Protein AF-A0A357N406-F1 (afdb_monomer)

Solvent-accessible surface area (backbone atoms only — not comparable to full-atom values): 4485 Å² total; per-residue (Å²): 128,88,56,91,62,79,87,34,70,82,58,45,56,62,52,53,51,51,37,34,75,69,62,26,29,45,74,51,75,42,85,44,99,86,58,75,68,43,78,47,76,44,77,39,73,64,24,52,55,51,51,52,53,51,51,51,53,49,49,56,52,48,53,55,50,49,51,64,73,74,45,80,85,127

Radius of gyration: 18.34 Å; Cα contacts (8 Å, |Δi|>4): 47; chains: 1; bounding box: 45×17×52 Å

Structure (mmCIF, N/CA/C/O backbone):
data_AF-A0A357N406-F1
#
_entry.id   AF-A0A357N406-F1
#
loop_
_atom_site.group_PDB
_atom_site.id
_atom_site.type_symbol
_atom_site.label_atom_id
_atom_site.label_alt_id
_atom_site.label_comp_id
_atom_site.label_asym_id
_atom_site.label_entity_id
_atom_site.label_seq_id
_atom_site.pdbx_PDB_ins_code
_atom_site.Cartn_x
_atom_site.Cartn_y
_atom_site.Cartn_z
_atom_site.occupancy
_atom_site.B_iso_or_equiv
_atom_site.auth_seq_id
_atom_site.auth_comp_id
_atom_site.auth_asym_id
_atom_site.auth_atom_id
_atom_site.pdbx_PDB_model_num
ATOM 1 N N . GLY A 1 1 ? 12.352 12.218 15.453 1.00 41.53 1 GLY A N 1
ATOM 2 C CA . GLY A 1 1 ? 12.055 10.781 15.552 1.00 41.53 1 GLY A CA 1
ATOM 3 C C . GLY A 1 1 ? 12.326 10.174 14.205 1.00 41.53 1 GLY A C 1
ATOM 4 O O . GLY A 1 1 ? 11.656 10.554 13.253 1.00 41.53 1 GLY A O 1
ATOM 5 N N . GLU A 1 2 ? 13.357 9.341 14.099 1.00 42.62 2 GLU A N 1
ATOM 6 C CA . GLU A 1 2 ? 13.630 8.585 12.878 1.00 42.62 2 GLU A CA 1
ATOM 7 C C . GLU A 1 2 ? 12.383 7.768 12.537 1.00 42.62 2 GLU A C 1
ATOM 9 O O . GLU A 1 2 ? 11.958 6.906 13.304 1.00 42.62 2 GLU A O 1
ATOM 14 N N . GLY A 1 3 ? 11.721 8.125 11.436 1.00 51.94 3 GLY A N 1
ATOM 15 C CA . GLY A 1 3 ? 10.492 7.462 11.029 1.00 51.94 3 GLY A CA 1
ATOM 16 C C . GLY A 1 3 ? 10.739 5.969 10.823 1.00 51.94 3 GLY A C 1
ATOM 17 O O . GLY A 1 3 ? 11.802 5.574 10.348 1.00 51.94 3 GLY A O 1
ATOM 18 N N . VAL A 1 4 ? 9.716 5.159 11.107 1.00 58.06 4 VAL A N 1
ATOM 19 C CA . VAL A 1 4 ? 9.607 3.690 10.919 1.00 58.06 4 VAL A CA 1
ATOM 20 C C . VAL A 1 4 ? 10.163 3.160 9.575 1.00 58.06 4 VAL A C 1
ATOM 22 O O . VAL A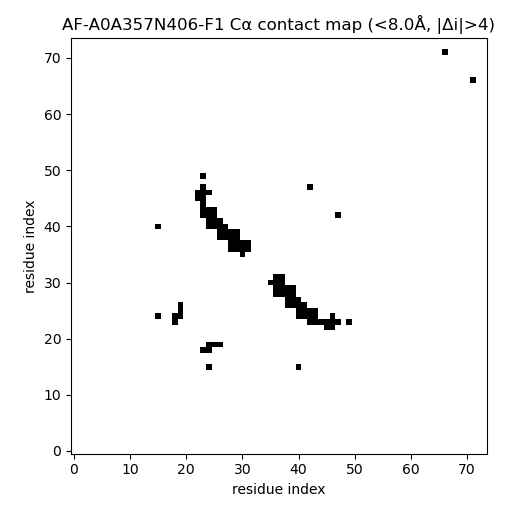 1 4 ? 10.380 1.961 9.403 1.00 58.06 4 VAL A O 1
ATOM 25 N N . LEU A 1 5 ? 10.425 4.048 8.618 1.00 54.31 5 LEU A N 1
ATOM 26 C CA . LEU A 1 5 ? 10.949 3.779 7.285 1.00 54.31 5 LEU A CA 1
ATOM 27 C C . LEU A 1 5 ? 12.489 3.728 7.197 1.00 54.31 5 LEU A C 1
ATOM 29 O O . LEU A 1 5 ? 12.996 3.158 6.232 1.00 54.31 5 LEU A O 1
ATOM 33 N N . SER A 1 6 ? 13.235 4.260 8.178 1.00 53.69 6 SER A N 1
ATOM 34 C CA . SER A 1 6 ? 14.711 4.349 8.122 1.00 53.69 6 SER A CA 1
ATOM 35 C C . SER A 1 6 ? 15.391 2.969 8.023 1.00 53.69 6 SER A C 1
ATOM 37 O O . SER A 1 6 ? 16.378 2.804 7.314 1.00 53.69 6 SER A O 1
ATOM 39 N N . GLY A 1 7 ? 14.798 1.930 8.627 1.00 55.22 7 GLY A N 1
ATOM 40 C CA . GLY A 1 7 ? 15.328 0.557 8.606 1.00 55.22 7 GLY A CA 1
ATOM 41 C C . GLY A 1 7 ? 14.832 -0.353 7.469 1.00 55.22 7 GLY A C 1
ATOM 42 O O . GLY A 1 7 ? 15.163 -1.535 7.469 1.00 55.22 7 GLY A O 1
ATOM 43 N N . LYS A 1 8 ? 14.001 0.134 6.529 1.00 59.22 8 LYS A N 1
ATOM 44 C CA . LYS A 1 8 ? 13.205 -0.728 5.621 1.00 59.22 8 LYS A CA 1
ATOM 45 C C . LYS A 1 8 ? 13.355 -0.443 4.123 1.00 59.22 8 LYS A C 1
ATOM 47 O O . LYS A 1 8 ? 12.508 -0.873 3.344 1.00 59.22 8 LYS A O 1
ATOM 52 N N . GLN A 1 9 ? 14.418 0.228 3.676 1.00 60.41 9 GLN A N 1
ATOM 53 C CA . GLN A 1 9 ? 14.618 0.471 2.235 1.00 60.41 9 GLN A CA 1
ATOM 54 C C . GLN A 1 9 ? 14.622 -0.830 1.405 1.00 60.41 9 GLN A C 1
ATOM 56 O O . GLN A 1 9 ? 14.068 -0.855 0.308 1.00 60.41 9 GLN A O 1
ATOM 61 N N . SER A 1 10 ? 15.144 -1.937 1.952 1.00 67.00 10 SER A N 1
ATOM 62 C CA . SER A 1 10 ? 15.095 -3.263 1.312 1.00 67.00 10 SER A CA 1
ATOM 63 C C . SER A 1 10 ? 13.681 -3.857 1.233 1.00 67.00 10 SER A C 1
ATOM 65 O O . SER A 1 10 ? 13.369 -4.575 0.286 1.00 67.00 10 SER A O 1
ATOM 67 N N . ALA A 1 11 ? 12.801 -3.529 2.182 1.00 76.94 11 ALA A N 1
ATOM 68 C CA . ALA A 1 11 ? 11.416 -4.000 2.214 1.00 76.94 11 ALA A CA 1
ATOM 69 C C . ALA A 1 11 ? 10.464 -3.134 1.370 1.00 76.94 11 ALA A C 1
ATOM 71 O O . ALA A 1 11 ? 9.357 -3.570 1.055 1.00 76.94 11 ALA A O 1
ATOM 72 N N . LEU A 1 12 ? 10.882 -1.928 0.971 1.00 84.69 12 LEU A N 1
ATOM 73 C CA . LEU A 1 12 ? 10.046 -1.019 0.189 1.00 84.69 12 LEU A CA 1
ATOM 74 C C . LEU A 1 12 ? 9.782 -1.548 -1.227 1.00 84.69 12 LEU A C 1
ATOM 76 O O . LEU A 1 12 ? 8.662 -1.450 -1.719 1.00 84.69 12 LEU A O 1
ATOM 80 N N . TYR A 1 13 ? 10.783 -2.152 -1.874 1.00 85.38 13 TYR A N 1
ATOM 81 C CA . TYR A 1 13 ? 10.643 -2.656 -3.244 1.00 85.38 13 TYR A CA 1
ATOM 82 C C . TYR A 1 13 ? 9.594 -3.770 -3.388 1.00 85.38 13 TYR A C 1
ATOM 84 O O . TYR A 1 13 ? 8.742 -3.648 -4.271 1.00 85.38 13 TYR A O 1
ATOM 92 N N . PRO A 1 14 ? 9.586 -4.824 -2.545 1.00 90.44 14 PRO A N 1
ATOM 93 C CA . PRO A 1 14 ? 8.512 -5.816 -2.558 1.00 90.44 14 PRO A CA 1
ATOM 94 C C . PRO A 1 14 ? 7.124 -5.203 -2.345 1.00 90.44 14 PRO A C 1
ATOM 96 O O . PRO A 1 14 ? 6.179 -5.587 -3.027 1.00 90.44 14 PRO A O 1
ATOM 99 N N . VAL A 1 15 ? 7.001 -4.216 -1.450 1.00 92.88 15 VAL A N 1
ATOM 100 C CA . VAL A 1 15 ? 5.726 -3.525 -1.202 1.00 92.88 15 VAL A CA 1
ATOM 101 C C . VAL A 1 15 ? 5.261 -2.775 -2.449 1.00 92.88 15 VAL A C 1
ATOM 103 O O . VAL A 1 15 ? 4.131 -2.976 -2.884 1.00 92.88 15 VAL A O 1
ATOM 106 N N . LEU A 1 16 ? 6.128 -1.967 -3.066 1.00 93.81 16 LEU A N 1
ATOM 107 C CA . LEU A 1 16 ? 5.795 -1.229 -4.289 1.00 93.81 16 LEU A CA 1
ATOM 108 C C . LEU A 1 16 ? 5.403 -2.170 -5.433 1.00 93.81 16 LEU A C 1
ATOM 110 O O . LEU A 1 16 ? 4.412 -1.924 -6.115 1.00 93.81 16 LEU A O 1
ATOM 114 N N . ARG A 1 17 ? 6.125 -3.284 -5.594 1.00 93.12 17 ARG A N 1
ATOM 115 C CA . ARG A 1 17 ? 5.821 -4.295 -6.613 1.00 93.12 17 ARG A CA 1
ATOM 116 C C . ARG A 1 17 ? 4.485 -4.994 -6.365 1.00 93.12 17 ARG A C 1
ATOM 118 O O . ARG A 1 17 ? 3.758 -5.251 -7.317 1.00 93.12 17 ARG A O 1
ATOM 125 N N . ASN A 1 18 ? 4.147 -5.288 -5.112 1.00 95.88 18 ASN A N 1
ATOM 126 C CA . ASN A 1 18 ? 2.853 -5.877 -4.769 1.00 95.88 18 ASN A CA 1
ATOM 127 C C . ASN A 1 18 ? 1.702 -4.893 -5.009 1.00 95.88 18 ASN A C 1
ATOM 129 O O . ASN A 1 18 ? 0.661 -5.293 -5.519 1.00 95.88 18 ASN A O 1
ATOM 133 N N . LEU A 1 19 ? 1.890 -3.610 -4.687 1.00 97.12 19 LEU A N 1
ATOM 134 C CA . LEU A 1 19 ? 0.886 -2.575 -4.941 1.00 97.12 19 LEU A CA 1
ATOM 135 C C . LEU A 1 19 ? 0.685 -2.326 -6.447 1.00 97.12 19 LEU A C 1
ATOM 137 O O . LEU A 1 19 ? -0.452 -2.170 -6.884 1.00 97.12 19 LEU A O 1
ATOM 141 N N . GLU A 1 20 ? 1.759 -2.351 -7.242 1.00 97.25 20 GLU A N 1
ATOM 142 C CA . GLU A 1 20 ? 1.683 -2.347 -8.712 1.00 97.25 20 GLU A CA 1
ATOM 143 C C . GLU A 1 20 ? 0.967 -3.603 -9.236 1.00 97.25 20 GLU A C 1
ATOM 145 O O . GLU A 1 20 ? 0.035 -3.494 -10.025 1.00 97.25 20 GLU A O 1
ATOM 150 N N . GLY A 1 21 ? 1.333 -4.796 -8.750 1.00 97.31 21 GLY A N 1
ATOM 151 C CA . GLY A 1 21 ? 0.687 -6.060 -9.130 1.00 97.31 21 GLY A CA 1
ATOM 152 C C . GLY A 1 21 ? -0.798 -6.136 -8.755 1.00 97.31 21 GLY A C 1
ATOM 153 O O . GLY A 1 21 ? -1.563 -6.826 -9.423 1.00 97.31 21 GLY A O 1
ATOM 154 N N . ALA A 1 22 ? -1.216 -5.395 -7.727 1.00 97.69 22 ALA A N 1
ATOM 155 C CA . ALA A 1 22 ? -2.614 -5.220 -7.336 1.00 97.69 22 ALA A CA 1
ATOM 156 C C . ALA A 1 22 ? -3.341 -4.104 -8.119 1.00 97.69 22 ALA A C 1
ATOM 158 O O . ALA A 1 22 ? -4.509 -3.831 -7.844 1.00 97.69 22 ALA A O 1
ATOM 159 N N . GLY A 1 23 ? -2.669 -3.436 -9.063 1.00 97.94 23 GLY A N 1
ATOM 160 C CA . GLY A 1 23 ? -3.237 -2.356 -9.875 1.00 97.94 23 GLY A CA 1
ATOM 161 C C . GLY A 1 23 ? -3.439 -1.032 -9.132 1.00 97.94 23 GLY A C 1
ATOM 162 O O . GLY A 1 23 ? -4.170 -0.170 -9.614 1.00 97.94 23 GLY A O 1
ATOM 163 N N . LEU A 1 24 ? -2.818 -0.856 -7.961 1.00 98.50 24 LEU A N 1
ATOM 164 C CA . LEU A 1 24 ? -2.954 0.351 -7.130 1.00 98.50 24 LEU A CA 1
ATOM 165 C C . LEU A 1 24 ? -1.897 1.415 -7.45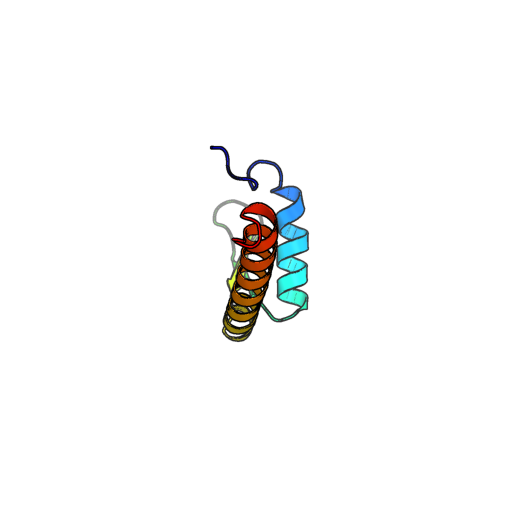0 1.00 98.50 24 LEU A 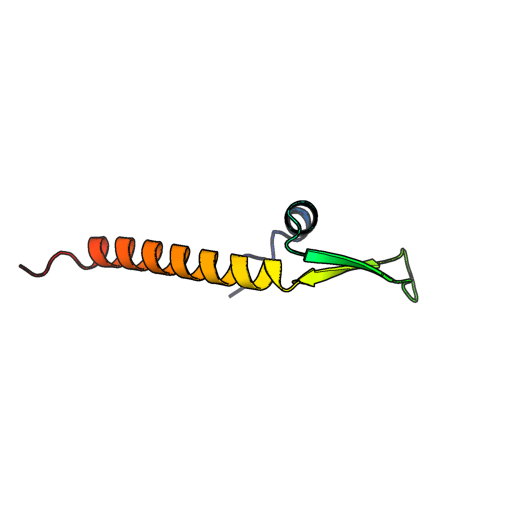C 1
ATOM 167 O O . LEU A 1 24 ? -2.036 2.573 -7.058 1.00 98.50 24 LEU A O 1
ATOM 171 N N . LEU A 1 25 ? -0.826 1.017 -8.134 1.00 98.38 25 LEU A N 1
ATOM 172 C CA . LEU A 1 25 ? 0.223 1.898 -8.627 1.00 98.38 25 LEU A CA 1
ATOM 173 C C . LEU A 1 25 ? 0.443 1.643 -10.114 1.00 98.38 25 LEU A C 1
ATOM 175 O O . LEU A 1 25 ? 0.291 0.523 -10.596 1.00 98.38 25 LEU A O 1
ATOM 179 N N . GLU A 1 26 ? 0.910 2.674 -10.797 1.00 97.38 26 GLU A N 1
ATOM 180 C CA . GLU A 1 26 ? 1.525 2.587 -12.115 1.00 97.38 26 GLU A CA 1
ATOM 181 C C . GLU A 1 26 ? 3.030 2.795 -11.975 1.00 97.38 26 GLU A C 1
ATOM 183 O O . GLU A 1 26 ? 3.480 3.548 -11.102 1.00 97.38 26 GLU A O 1
ATOM 188 N N . SER A 1 27 ? 3.821 2.165 -12.843 1.00 95.62 27 SER A N 1
ATOM 189 C CA . SER A 1 27 ? 5.254 2.432 -12.911 1.00 95.62 27 SER A CA 1
ATOM 190 C C . SER A 1 27 ? 5.724 2.800 -14.310 1.00 95.62 27 SER A C 1
ATOM 192 O O . SER A 1 27 ? 5.163 2.383 -15.321 1.00 95.62 27 SER A O 1
ATOM 194 N N . HIS A 1 28 ? 6.776 3.608 -14.355 1.00 94.25 28 HIS A N 1
ATOM 195 C CA . HIS A 1 28 ? 7.515 3.921 -15.571 1.00 94.25 28 HIS A CA 1
ATOM 196 C C . HIS A 1 28 ? 9.009 3.844 -15.282 1.00 94.25 28 HIS A C 1
ATOM 198 O O . HIS A 1 28 ? 9.461 4.017 -14.146 1.00 94.25 28 HIS A O 1
ATOM 204 N N . VAL A 1 29 ? 9.777 3.527 -16.318 1.00 93.12 29 VAL A N 1
ATOM 205 C CA . VAL A 1 29 ? 11.230 3.429 -16.241 1.00 93.12 29 VAL A CA 1
ATOM 206 C C . VAL A 1 29 ? 11.819 4.632 -16.956 1.00 93.12 29 VAL A C 1
ATOM 208 O O . VAL A 1 29 ? 11.580 4.816 -18.146 1.00 93.12 29 VAL A O 1
ATOM 211 N N . GLU A 1 30 ? 12.598 5.428 -16.233 1.00 91.75 30 GLU A N 1
ATOM 212 C CA . GLU A 1 30 ? 13.295 6.580 -16.793 1.00 91.75 30 GLU A CA 1
ATOM 213 C C . GLU A 1 30 ? 14.800 6.300 -16.902 1.00 91.75 30 GLU A C 1
ATOM 215 O O . GLU A 1 30 ? 15.399 5.727 -15.976 1.00 91.75 30 GLU A O 1
ATOM 220 N N . PRO A 1 31 ? 15.445 6.706 -18.012 1.00 87.12 31 PRO A N 1
ATOM 221 C CA . PRO A 1 31 ? 16.896 6.748 -18.092 1.00 87.12 31 PRO A CA 1
ATOM 222 C C . PRO A 1 31 ? 17.446 7.657 -16.994 1.00 87.12 31 PRO A C 1
ATOM 224 O O . PRO A 1 31 ? 16.959 8.767 -16.794 1.00 87.12 31 PRO A O 1
ATOM 227 N N . SER A 1 32 ? 18.478 7.203 -16.288 1.00 83.75 32 SER A N 1
ATOM 228 C CA . SER A 1 32 ? 19.170 8.055 -15.322 1.00 83.75 32 SER A CA 1
ATOM 229 C C . SER A 1 32 ? 20.393 8.698 -15.975 1.00 83.75 32 SER A C 1
ATOM 231 O O . SER A 1 32 ? 21.051 8.077 -16.808 1.00 83.75 32 SER A O 1
ATO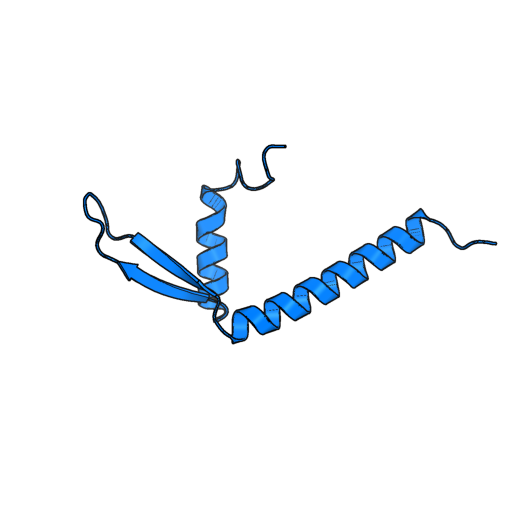M 233 N N . SER A 1 33 ? 20.718 9.934 -15.593 1.00 79.00 33 SER A N 1
ATOM 234 C CA . SER A 1 33 ? 21.857 10.682 -16.141 1.00 79.00 33 SER A CA 1
ATOM 235 C C . SER A 1 33 ? 23.228 10.094 -15.777 1.00 79.00 33 SER A C 1
ATOM 237 O O . SER A 1 33 ? 24.226 10.458 -16.393 1.00 79.00 33 SER A O 1
ATOM 239 N N . SER A 1 34 ? 23.303 9.191 -14.793 1.00 77.50 34 SER A N 1
ATOM 240 C CA . SER A 1 34 ? 24.570 8.651 -14.281 1.00 77.50 34 SER A CA 1
ATOM 241 C C . SER A 1 34 ? 24.423 7.280 -13.601 1.00 77.50 34 SER A C 1
ATOM 243 O O . SER A 1 34 ? 24.926 7.054 -12.500 1.00 77.50 34 SER A O 1
ATOM 245 N N . GLY A 1 35 ? 23.729 6.332 -14.236 1.00 79.94 35 GLY A N 1
ATOM 246 C CA . GLY A 1 35 ? 23.546 4.992 -13.670 1.00 79.94 35 GLY A CA 1
ATOM 247 C C . GLY A 1 35 ? 22.440 4.167 -14.331 1.00 79.94 35 GLY A C 1
ATOM 248 O O . GLY A 1 35 ? 21.873 4.596 -15.341 1.00 79.94 35 GLY A O 1
ATOM 249 N N . PRO A 1 36 ? 22.107 2.990 -13.766 1.00 86.56 36 PRO A N 1
ATOM 250 C CA . PRO A 1 36 ? 21.053 2.136 -14.299 1.00 86.56 36 PRO A CA 1
ATOM 251 C C . PRO A 1 36 ? 19.700 2.866 -14.321 1.00 86.56 36 PRO A C 1
ATOM 253 O O . PRO A 1 36 ? 19.467 3.771 -13.512 1.00 86.56 36 PRO A O 1
ATOM 256 N N . PRO A 1 37 ? 18.800 2.482 -15.240 1.00 86.25 37 PRO A N 1
ATOM 257 C CA . PRO A 1 37 ? 17.485 3.094 -15.344 1.00 86.25 37 PRO A CA 1
ATOM 258 C C . PRO A 1 37 ? 16.712 2.961 -14.027 1.00 86.25 37 PRO A C 1
ATOM 260 O O . PRO A 1 37 ? 16.776 1.933 -13.344 1.00 86.25 37 PRO A O 1
ATOM 263 N N . ARG A 1 38 ? 15.982 4.016 -13.661 1.00 90.56 38 ARG A N 1
ATOM 264 C CA . ARG A 1 38 ? 15.223 4.081 -12.408 1.00 90.56 38 ARG A CA 1
ATOM 265 C C . ARG A 1 38 ? 13.756 3.813 -12.692 1.00 90.56 38 ARG A C 1
ATOM 267 O O . ARG A 1 38 ? 13.178 4.399 -13.602 1.00 90.56 38 ARG A O 1
ATOM 274 N N . ARG A 1 39 ? 13.149 2.934 -11.897 1.00 90.62 39 ARG A N 1
ATOM 275 C CA . ARG A 1 39 ? 11.700 2.728 -11.914 1.00 90.62 39 ARG A CA 1
ATOM 276 C C . ARG A 1 39 ? 11.046 3.690 -10.929 1.00 90.62 39 ARG A C 1
ATOM 278 O O . ARG A 1 39 ? 11.363 3.657 -9.741 1.00 90.62 39 ARG A O 1
ATOM 285 N N . TYR A 1 40 ? 10.119 4.493 -11.425 1.00 93.06 40 TYR A N 1
ATOM 286 C CA . TYR A 1 40 ? 9.294 5.399 -10.641 1.00 93.06 40 TYR A CA 1
ATOM 287 C C . TYR A 1 40 ? 7.886 4.835 -10.536 1.00 93.06 40 TYR A C 1
ATOM 289 O O . TYR A 1 40 ? 7.338 4.352 -11.522 1.00 93.06 40 TYR A O 1
ATOM 297 N N . TYR A 1 41 ? 7.311 4.907 -9.339 1.00 95.44 41 TYR A N 1
ATOM 298 C CA . TYR A 1 41 ? 5.942 4.482 -9.071 1.00 95.44 41 TYR A CA 1
ATOM 299 C C . TYR A 1 41 ? 5.079 5.708 -8.793 1.00 95.44 41 TYR A C 1
ATOM 301 O O . TYR A 1 41 ? 5.503 6.623 -8.082 1.00 95.44 41 TYR A O 1
ATOM 309 N N . ARG A 1 42 ? 3.861 5.712 -9.323 1.00 97.12 42 ARG A N 1
ATOM 310 C CA . ARG A 1 42 ? 2.845 6.732 -9.071 1.00 97.12 42 ARG A C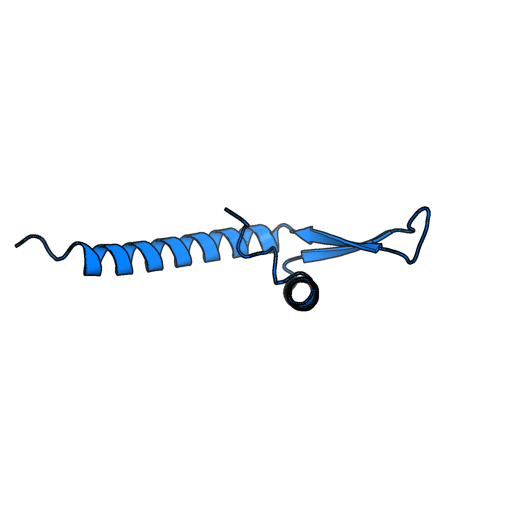A 1
ATOM 311 C C . ARG A 1 42 ? 1.558 6.034 -8.650 1.00 97.12 42 ARG A C 1
ATOM 313 O O . ARG A 1 42 ? 1.158 5.049 -9.259 1.00 97.12 42 ARG A O 1
ATOM 320 N N . ILE A 1 43 ? 0.928 6.536 -7.594 1.00 98.19 43 ILE A N 1
ATOM 321 C CA . ILE A 1 43 ? -0.410 6.091 -7.206 1.00 98.19 43 ILE A CA 1
ATOM 322 C C . ILE A 1 43 ? -1.420 6.536 -8.264 1.00 98.19 43 ILE A C 1
ATOM 324 O O . ILE A 1 43 ? -1.369 7.678 -8.719 1.00 98.19 43 ILE A O 1
ATOM 328 N N . ASN A 1 44 ? -2.293 5.622 -8.678 1.00 98.19 44 ASN A N 1
ATOM 329 C CA . ASN A 1 44 ? -3.351 5.905 -9.645 1.00 98.19 44 ASN A CA 1
ATOM 330 C C . ASN A 1 44 ? -4.694 6.142 -8.931 1.00 98.19 44 ASN A C 1
ATOM 332 O O . ASN A 1 44 ? -4.785 6.081 -7.700 1.00 98.19 44 ASN A O 1
ATOM 336 N N . GLU A 1 45 ? -5.748 6.419 -9.699 1.00 98.31 45 GLU A N 1
ATOM 337 C CA . GLU A 1 45 ? -7.091 6.693 -9.166 1.00 98.31 45 GLU A CA 1
ATOM 338 C C . GLU A 1 45 ? -7.606 5.544 -8.290 1.00 98.31 45 GLU A C 1
ATOM 340 O O . GLU A 1 45 ? -8.036 5.763 -7.156 1.00 98.31 45 GLU A O 1
ATOM 345 N N . ARG A 1 46 ? -7.449 4.298 -8.755 1.00 98.19 46 ARG A N 1
ATOM 346 C CA . ARG A 1 46 ? -7.848 3.111 -7.993 1.00 98.19 46 ARG A CA 1
ATOM 347 C C . ARG A 1 46 ? -7.078 2.981 -6.678 1.00 98.19 46 ARG A C 1
ATOM 349 O O . ARG A 1 46 ? -7.655 2.644 -5.643 1.00 98.19 46 ARG A O 1
ATOM 356 N N . GLY A 1 47 ? -5.781 3.268 -6.702 1.00 98.50 47 GLY A N 1
ATOM 357 C CA . GLY A 1 47 ? -4.939 3.316 -5.515 1.00 98.50 47 GLY A CA 1
ATOM 358 C C . GLY A 1 47 ? -5.422 4.350 -4.502 1.00 98.50 47 GLY A C 1
ATOM 359 O O . GLY A 1 47 ? -5.444 4.064 -3.305 1.00 98.50 47 GLY A O 1
ATOM 360 N N . HIS A 1 48 ? -5.861 5.525 -4.960 1.00 98.56 48 HIS A N 1
ATOM 361 C CA . HIS A 1 48 ? -6.423 6.557 -4.088 1.0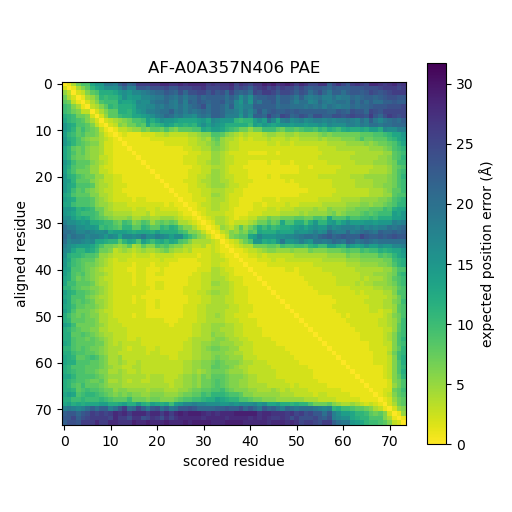0 98.56 48 HIS A CA 1
ATOM 362 C C . HIS A 1 48 ? -7.730 6.123 -3.413 1.00 98.56 48 HIS A C 1
ATOM 364 O O . HIS A 1 48 ? -7.888 6.352 -2.211 1.00 98.56 48 HIS A O 1
ATOM 370 N N . GLU A 1 49 ? -8.633 5.463 -4.142 1.00 98.56 49 GLU A N 1
ATOM 371 C CA . GLU A 1 49 ? -9.874 4.916 -3.575 1.00 98.56 49 GLU A CA 1
ATOM 372 C C . GLU A 1 49 ? -9.591 3.887 -2.476 1.00 98.56 49 GLU A C 1
ATOM 374 O O . GLU A 1 49 ? -10.139 3.966 -1.374 1.00 98.56 49 GLU A O 1
ATOM 379 N N . VAL A 1 50 ? -8.698 2.933 -2.754 1.00 98.31 50 VAL A N 1
ATOM 380 C CA . VAL A 1 50 ? -8.329 1.879 -1.801 1.00 98.31 50 VAL A CA 1
ATOM 381 C C . VAL A 1 50 ? -7.619 2.467 -0.582 1.00 98.31 50 VAL A C 1
ATOM 383 O O . VAL A 1 50 ? -7.919 2.092 0.551 1.00 98.31 50 VAL A O 1
ATOM 386 N N . LEU A 1 51 ? -6.737 3.449 -0.782 1.00 98.12 51 LEU A N 1
ATOM 387 C CA . LEU A 1 51 ? -6.087 4.168 0.311 1.00 98.12 51 LEU A CA 1
ATOM 388 C C . LEU A 1 51 ? -7.103 4.872 1.223 1.00 98.12 51 LEU A C 1
ATOM 390 O O . LEU A 1 51 ? -6.932 4.864 2.444 1.00 98.12 51 LEU A O 1
ATOM 394 N N . ALA A 1 52 ? -8.158 5.469 0.662 1.00 98.31 52 ALA A N 1
ATOM 395 C CA . ALA A 1 52 ? -9.218 6.085 1.457 1.00 98.31 52 ALA A CA 1
ATOM 396 C C . ALA A 1 52 ? -9.954 5.044 2.320 1.00 98.31 52 ALA A C 1
ATOM 398 O O . ALA A 1 52 ? -10.134 5.266 3.518 1.00 98.31 52 ALA A O 1
ATOM 399 N N . GLN A 1 53 ? -10.285 3.883 1.748 1.00 98.38 53 GLN A N 1
ATOM 400 C CA . GLN A 1 53 ? -10.927 2.778 2.473 1.00 98.38 53 GLN A CA 1
ATOM 401 C C . GLN A 1 53 ? -10.035 2.236 3.596 1.00 98.38 53 GLN A C 1
ATOM 403 O O . GLN A 1 53 ? -10.491 2.045 4.722 1.00 98.38 53 GLN A O 1
ATOM 408 N N . TRP A 1 54 ? -8.741 2.042 3.330 1.00 97.94 54 TRP A N 1
ATOM 409 C CA . TRP A 1 54 ? -7.792 1.579 4.344 1.00 97.94 54 TRP A CA 1
ATOM 410 C C . TRP A 1 54 ? -7.623 2.578 5.484 1.00 97.94 54 TRP A C 1
ATOM 412 O O . TRP A 1 54 ? -7.544 2.168 6.641 1.00 97.94 54 TRP A O 1
ATOM 422 N N . ARG A 1 55 ? -7.615 3.886 5.193 1.00 98.19 55 ARG A N 1
ATOM 423 C CA . ARG A 1 55 ? -7.603 4.912 6.247 1.00 98.19 55 ARG A CA 1
ATOM 424 C C . ARG A 1 55 ? -8.844 4.840 7.123 1.00 98.19 55 ARG A C 1
ATOM 426 O O . ARG A 1 55 ? -8.702 4.921 8.337 1.00 98.19 55 ARG A O 1
ATOM 433 N N . GLN A 1 56 ? -10.023 4.673 6.528 1.00 98.12 56 GLN A N 1
ATOM 434 C CA . GLN A 1 56 ? -11.271 4.542 7.283 1.00 98.12 56 GLN A CA 1
ATOM 435 C C . GLN A 1 56 ? -11.260 3.290 8.168 1.00 98.12 56 GLN A C 1
ATOM 437 O O . GLN A 1 56 ? -11.567 3.376 9.353 1.00 98.12 56 GLN A O 1
ATOM 442 N N . ALA A 1 57 ? -10.829 2.144 7.632 1.00 97.75 57 ALA A N 1
ATOM 443 C CA . ALA A 1 57 ? -10.702 0.910 8.407 1.00 97.75 57 ALA A CA 1
ATOM 444 C C . ALA A 1 57 ? -9.703 1.055 9.568 1.00 97.75 57 ALA A C 1
ATOM 446 O O . ALA A 1 57 ? -9.961 0.596 10.682 1.00 97.75 57 ALA A O 1
ATOM 447 N N . TRP A 1 58 ? -8.577 1.733 9.329 1.00 97.88 58 TRP A N 1
ATOM 448 C CA . TRP A 1 58 ? -7.589 2.012 10.367 1.00 97.88 58 TRP A CA 1
ATOM 449 C C . TRP A 1 58 ? -8.136 2.935 11.457 1.00 97.88 58 TRP A C 1
ATOM 451 O O . TRP A 1 58 ? -7.928 2.665 12.635 1.00 97.88 58 TRP A O 1
ATOM 461 N N . GLN A 1 59 ? -8.857 3.992 11.077 1.00 97.81 59 GLN A N 1
ATOM 462 C CA . GLN A 1 59 ? -9.518 4.889 12.026 1.00 97.81 59 GLN A CA 1
ATOM 463 C C . GLN A 1 59 ? -10.514 4.124 12.896 1.00 97.81 59 GLN A C 1
ATOM 465 O O . GLN A 1 59 ? -10.397 4.182 14.110 1.00 97.81 59 GLN A O 1
ATOM 470 N N . ALA A 1 60 ? -11.389 3.312 12.299 1.00 97.00 60 ALA A N 1
ATOM 471 C CA . ALA A 1 60 ? -12.328 2.482 13.053 1.00 97.00 60 ALA A CA 1
ATOM 472 C C . ALA A 1 60 ? -11.619 1.506 14.011 1.00 97.00 60 ALA A C 1
ATOM 474 O O . ALA A 1 60 ? -12.060 1.298 15.138 1.00 97.00 60 ALA A O 1
ATOM 475 N N . THR A 1 61 ? -10.494 0.926 13.579 1.00 97.00 61 THR A N 1
ATOM 476 C CA . THR A 1 61 ? -9.687 0.030 14.424 1.00 97.00 61 THR A CA 1
ATOM 477 C C . THR A 1 61 ? -9.083 0.782 15.606 1.00 97.00 61 THR A C 1
ATOM 479 O O . THR A 1 61 ? -9.172 0.312 16.737 1.00 97.00 61 THR A O 1
ATOM 482 N N . ARG A 1 62 ? -8.495 1.958 15.356 1.00 96.50 62 ARG A N 1
ATOM 483 C CA . ARG A 1 62 ? -7.971 2.843 16.400 1.00 96.50 62 ARG A CA 1
ATOM 484 C C . ARG A 1 62 ? -9.075 3.217 17.386 1.00 96.50 62 ARG A C 1
ATOM 486 O O . ARG A 1 62 ? -8.898 2.991 18.572 1.00 96.50 62 ARG A O 1
ATOM 493 N N . ASP A 1 63 ? -10.209 3.707 16.895 1.00 96.06 63 ASP A N 1
ATOM 494 C CA . ASP A 1 63 ? -11.324 4.162 17.730 1.00 96.06 63 ASP A CA 1
ATOM 495 C C . ASP A 1 63 ? -11.867 3.018 18.608 1.00 96.06 63 ASP A C 1
ATOM 497 O O . ASP A 1 63 ? -12.203 3.221 19.772 1.00 96.06 63 ASP A O 1
ATOM 501 N N . SER A 1 64 ? -11.888 1.785 18.086 1.00 95.38 64 SER A N 1
ATOM 502 C CA . SER A 1 64 ? -12.243 0.598 18.871 1.00 95.38 64 S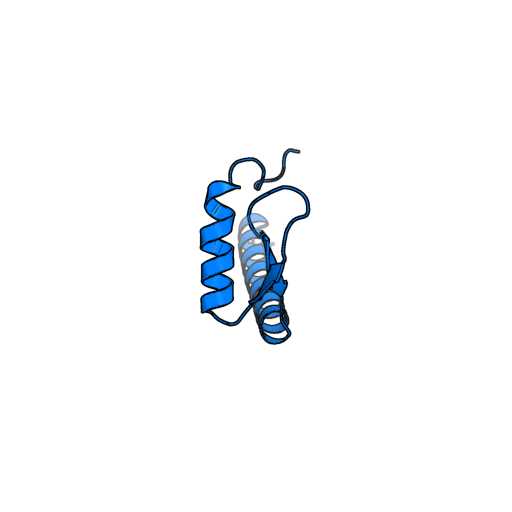ER A CA 1
ATOM 503 C C . SER A 1 64 ? -11.231 0.290 19.975 1.00 95.38 64 SER A C 1
ATOM 505 O O . SER A 1 64 ? -11.637 -0.136 21.054 1.00 95.38 64 SER A O 1
ATOM 507 N N . VAL A 1 65 ? -9.931 0.447 19.714 1.00 96.31 65 VAL A N 1
ATOM 508 C CA . VAL A 1 65 ? -8.888 0.252 20.731 1.00 96.31 65 VAL A CA 1
ATOM 509 C C . VAL A 1 65 ? -8.985 1.345 21.790 1.00 96.31 65 VAL A C 1
ATOM 511 O O . VAL A 1 65 ? -8.996 1.029 22.978 1.00 96.31 65 VAL A O 1
ATOM 514 N N . ASP A 1 66 ? -9.129 2.600 21.370 1.00 95.75 66 ASP A N 1
ATOM 515 C CA . ASP A 1 66 ? -9.260 3.753 22.260 1.00 95.75 66 ASP A CA 1
ATOM 516 C C . ASP A 1 66 ? -10.484 3.592 23.177 1.00 95.75 66 ASP A C 1
ATOM 518 O O . ASP A 1 66 ? -10.356 3.721 24.390 1.00 95.75 66 ASP A O 1
ATOM 522 N N . SER A 1 67 ? -11.631 3.156 22.642 1.00 93.12 67 SER A N 1
ATOM 523 C CA . SER A 1 67 ? -12.835 2.871 23.439 1.00 93.12 67 SER A CA 1
ATOM 524 C C . SER A 1 67 ? -12.623 1.801 24.519 1.00 93.12 67 SER A C 1
ATOM 526 O O . SER A 1 67 ? -13.231 1.885 25.586 1.00 93.12 67 SER A O 1
ATOM 528 N N . VAL A 1 68 ? -11.791 0.785 24.265 1.00 94.56 68 VAL A N 1
ATOM 529 C CA . VAL A 1 68 ? -11.461 -0.240 25.270 1.00 94.56 68 VAL A CA 1
ATOM 530 C C . VAL A 1 68 ? -10.518 0.325 26.332 1.00 94.56 68 VAL A C 1
ATOM 532 O O . VAL A 1 68 ? -10.652 -0.014 27.508 1.00 94.56 68 VAL A O 1
ATOM 535 N N . LEU A 1 69 ? -9.572 1.176 25.931 1.00 93.69 69 LEU A N 1
ATOM 536 C CA . LEU A 1 69 ? -8.576 1.770 26.825 1.00 93.69 69 LEU A CA 1
ATOM 537 C C . LEU A 1 69 ? -9.153 2.874 27.723 1.00 93.69 69 LEU A C 1
ATOM 539 O O . LEU A 1 69 ? -8.748 2.974 28.879 1.00 93.69 69 LEU A O 1
ATOM 543 N N . GLU A 1 70 ? -10.090 3.679 27.220 1.00 88.75 70 GLU A N 1
ATOM 544 C CA . GLU A 1 70 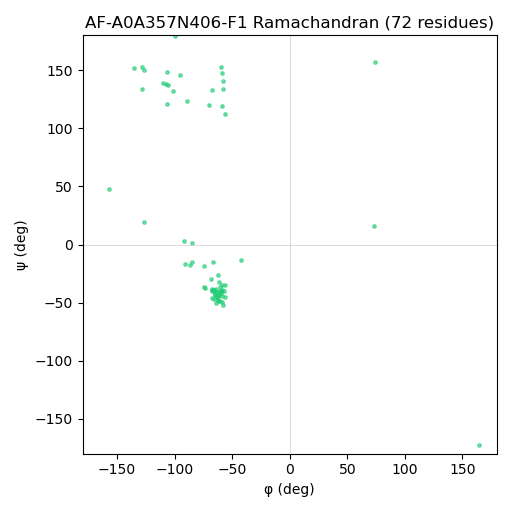? -10.769 4.742 27.980 1.00 88.75 70 GLU A CA 1
ATOM 545 C C . GLU A 1 70 ? -11.804 4.185 28.972 1.00 88.75 70 GLU A C 1
ATOM 54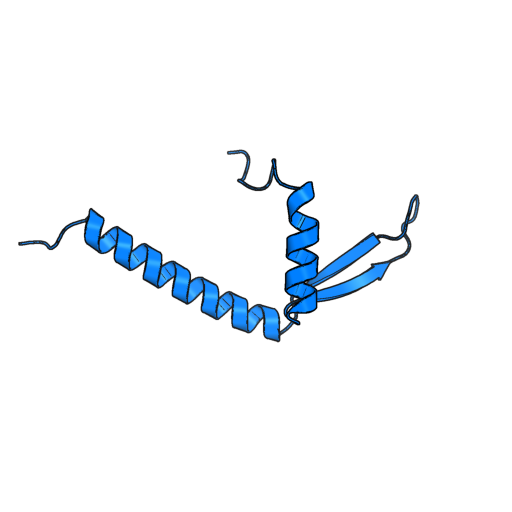7 O O . GLU A 1 70 ? -12.155 4.850 29.948 1.00 88.75 70 GLU A O 1
ATOM 552 N N . GLY A 1 71 ? -12.231 2.934 28.771 1.00 72.06 71 GLY A N 1
ATOM 553 C CA . GLY A 1 71 ? -13.266 2.280 29.562 1.00 72.06 71 GLY A CA 1
ATOM 554 C C . GLY A 1 71 ? -14.668 2.809 29.243 1.00 72.06 71 GLY A C 1
ATOM 555 O O . GLY A 1 71 ? -14.856 3.919 28.752 1.00 72.06 71 GLY A O 1
ATOM 556 N N . VAL A 1 72 ? -15.692 2.003 29.529 1.00 62.72 72 VAL A N 1
ATOM 557 C CA . VAL A 1 72 ? -17.080 2.486 29.506 1.00 62.72 72 VAL A CA 1
ATOM 558 C C . VAL A 1 72 ? -17.239 3.423 30.708 1.00 62.72 72 VAL A C 1
ATOM 560 O O . VAL A 1 72 ? -17.023 2.950 31.830 1.00 62.72 72 VAL A O 1
ATOM 563 N N . PRO A 1 73 ? -17.587 4.714 30.538 1.00 56.34 73 PRO A N 1
ATOM 564 C CA . PRO A 1 73 ? -17.977 5.524 31.682 1.00 56.34 73 PRO A CA 1
ATOM 565 C C . PRO A 1 73 ? -19.182 4.837 32.337 1.00 56.34 73 PRO A C 1
ATOM 567 O O . PRO A 1 73 ? -20.187 4.592 31.668 1.00 56.34 73 PRO A O 1
ATOM 570 N N . GLN A 1 74 ? -19.024 4.439 33.603 1.00 49.06 74 GLN A N 1
ATOM 571 C CA . GLN A 1 74 ? -20.126 3.932 34.426 1.00 49.06 74 GLN A CA 1
ATOM 572 C C . GLN A 1 74 ? -21.177 5.017 34.644 1.00 49.06 74 GLN A C 1
ATOM 574 O O . GLN A 1 74 ? -20.774 6.185 34.854 1.00 49.06 74 GLN A O 1
#

Secondary structure (DSSP, 8-state):
---TTTT-HHHHHHHHHHHHHTTSEEEEEEEETTEEEEEEEEE-HHHHHHHHHHHHHHHHHHHHHHHHHH----

Nearest PDB structures (foldseek):
  3hhh-assembly1_B  TM=8.602E-01  e=5.747E-03  Enterococcus faecalis
  5fj9-assembly1_O  TM=6.492E-01  e=4.947E-01  Saccharomyces cerevisiae
  3zqn-assembly1_I  TM=3.120E-01  e=2.091E+00  Bacillus phage SF6
  3zqq-assembly1_C  TM=3.093E-01  e=1.718E+00  Bacillus phage SF6
  3zqm-assembly1_H  TM=3.136E-01  e=2.901E+00  Bacillus phage SF6

pLDDT: mean 86.68, std 16.07, range [41.53, 98.56]

Mean predicted aligned error: 7.6 Å

Sequence (74 aa):
GEGVLSGKQSALYPVLRNLEGAGLLESHVEPSSSGPPRRYYRINERGHEVLAQWRQAWQATRDSVDSVLEGVPQ

Foldseek 3Di:
DPPPCPPDPVVVVVVLVVCVVVVQWDWDWADDPPDDIDIDIDGDPNVVVVVVVVVVVVVVVVVVVVDVVVDDDD